Protein AF-G2MDC9-F1 (afdb_monomer)

Organism: NCBI:txid1055530

Secondary structure (DSSP, 8-state):
--HHHHHHHHHHHHHHHHHHH-TT-HHHHHHHHHHHHHHHHS-------HHHHHHHHHHHHHHHHHHHHHHHHHHHHHHHHHHHHHHHHHHHHHHHHHHHHH--

pLDDT: mean 88.3, std 9.66, range [53.5, 96.5]

Sequence (104 aa):
MNAFLKLALASLMGGLWYAFNGEGSEIIAIGIFLLILFVFFIRPVSFQDPEKREEYIERLKKNHERKMILQDKQKEEQMRLYLAKKERESRQKQDLKEQMKKYS

Foldseek 3Di:
DDLVVQLVVLLVQLVVQCVVPDPPCNVVSVVSSVVSSVVVPPDDPPPDPVVVVVVVVVVVVVVVVVVVVVVVVVVVVVVVVVVVVVVVVVVVVVVVVVVVVVVD

Radius of gyration: 37.41 Å; Cα contacts (8 Å, |Δi|>4): 24; chains: 1; bounding box: 69×20×102 Å

Mean predicted aligned error: 13.42 Å

Solvent-accessible surface area (backbone atoms only — not comparable to full-atom values): 5800 Å² total; per-residue (Å²): 130,58,70,66,58,50,51,52,52,21,51,48,54,15,48,50,48,29,72,75,60,42,89,90,29,60,71,58,17,52,49,49,21,52,51,49,40,49,60,72,66,54,71,75,86,68,82,69,58,64,67,63,53,50,55,51,52,50,52,53,50,53,52,50,53,53,51,51,54,53,52,52,53,52,50,52,54,52,48,52,5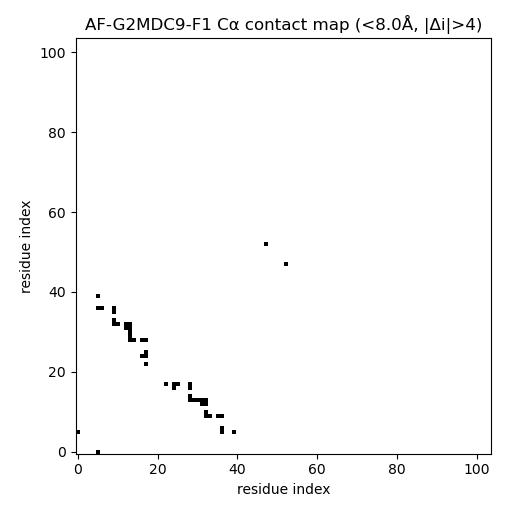2,51,51,56,50,53,52,52,54,51,50,54,55,49,54,52,51,54,51,54,64,73,77,106

Structure (mmCIF, N/CA/C/O backbone):
data_AF-G2MDC9-F1
#
_entry.id   AF-G2MDC9-F1
#
loop_
_atom_site.group_PDB
_atom_site.id
_atom_site.type_symbol
_atom_site.label_atom_id
_atom_site.label_alt_id
_atom_site.label_comp_id
_atom_site.label_asym_id
_atom_site.label_entity_id
_atom_site.label_seq_id
_atom_site.pdbx_PDB_ins_code
_atom_site.Cartn_x
_atom_site.Cartn_y
_atom_site.Cartn_z
_atom_site.occupancy
_atom_site.B_iso_or_equiv
_atom_site.auth_seq_id
_atom_site.auth_comp_id
_atom_site.auth_asym_id
_atom_site.auth_atom_id
_atom_site.pdbx_PDB_model_num
ATOM 1 N N . MET A 1 1 ? 0.723 -6.730 -21.650 1.00 67.31 1 MET A N 1
ATOM 2 C CA . MET A 1 1 ? 1.916 -7.485 -22.091 1.00 67.31 1 MET A CA 1
ATOM 3 C C . MET A 1 1 ? 2.548 -8.179 -20.894 1.00 67.31 1 MET A C 1
ATOM 5 O O . MET A 1 1 ? 2.721 -7.523 -19.869 1.00 67.31 1 MET A O 1
ATOM 9 N N . ASN A 1 2 ? 2.848 -9.477 -21.008 1.00 86.12 2 ASN A N 1
ATOM 10 C CA . ASN A 1 2 ? 3.506 -10.255 -19.950 1.00 86.12 2 ASN A CA 1
ATOM 11 C C . ASN A 1 2 ? 4.863 -9.628 -19.594 1.00 86.12 2 ASN A C 1
ATOM 13 O O . ASN A 1 2 ? 5.534 -9.084 -20.471 1.00 86.12 2 ASN A O 1
ATOM 17 N N . ALA A 1 3 ? 5.269 -9.695 -18.322 1.00 88.00 3 ALA A N 1
ATOM 18 C CA . ALA A 1 3 ? 6.526 -9.094 -17.856 1.00 88.00 3 ALA A CA 1
ATOM 19 C C . ALA A 1 3 ? 7.743 -9.601 -18.649 1.00 88.00 3 ALA A C 1
ATOM 21 O O . ALA A 1 3 ? 8.615 -8.817 -19.007 1.00 88.00 3 ALA A O 1
ATOM 22 N N . PHE A 1 4 ? 7.730 -10.884 -19.019 1.00 91.94 4 PHE A N 1
ATOM 23 C CA . PHE A 1 4 ? 8.732 -11.495 -19.888 1.00 91.94 4 PHE A CA 1
ATOM 24 C C . PHE A 1 4 ? 8.856 -10.794 -21.250 1.00 91.94 4 PHE A C 1
ATOM 26 O O . PHE A 1 4 ? 9.954 -10.454 -21.667 1.00 91.94 4 PHE A O 1
ATOM 33 N N . LEU A 1 5 ? 7.733 -10.508 -21.917 1.00 92.94 5 LEU A N 1
ATOM 34 C CA . LEU A 1 5 ? 7.727 -9.827 -23.218 1.00 92.94 5 LEU A CA 1
ATOM 35 C C . LEU A 1 5 ? 8.248 -8.387 -23.111 1.00 92.94 5 LEU A C 1
ATOM 37 O O . LEU A 1 5 ? 8.955 -7.923 -23.997 1.00 92.94 5 LEU A O 1
ATOM 41 N N . LYS A 1 6 ? 7.929 -7.688 -22.013 1.00 90.50 6 LYS A N 1
ATOM 42 C CA . LYS A 1 6 ? 8.459 -6.342 -21.728 1.00 90.50 6 LYS A CA 1
ATOM 43 C C . LYS A 1 6 ? 9.973 -6.363 -21.571 1.00 90.50 6 LYS A C 1
ATOM 45 O O . LYS A 1 6 ? 10.648 -5.517 -22.147 1.00 90.50 6 LYS A O 1
ATOM 50 N N . LEU A 1 7 ? 10.484 -7.341 -20.828 1.00 93.94 7 LEU A N 1
ATOM 51 C CA . LEU A 1 7 ? 11.915 -7.520 -20.626 1.00 93.94 7 LEU A CA 1
ATOM 52 C C . LEU A 1 7 ? 12.618 -7.875 -21.941 1.00 93.94 7 LEU A C 1
ATOM 54 O O . LEU A 1 7 ? 13.576 -7.207 -22.304 1.00 93.94 7 LEU A O 1
ATOM 58 N N . ALA A 1 8 ? 12.097 -8.854 -22.686 1.00 95.19 8 ALA A N 1
ATOM 59 C CA . ALA A 1 8 ? 12.658 -9.272 -23.968 1.00 95.19 8 ALA A CA 1
ATOM 60 C C . ALA A 1 8 ? 12.716 -8.113 -24.973 1.00 95.19 8 ALA A C 1
ATOM 62 O O . ALA A 1 8 ? 13.741 -7.905 -25.615 1.00 95.19 8 ALA A O 1
ATOM 63 N N . LEU A 1 9 ? 11.647 -7.318 -25.070 1.00 94.25 9 LEU A N 1
ATOM 64 C CA . LEU A 1 9 ? 11.599 -6.173 -25.975 1.00 94.25 9 LEU A CA 1
ATOM 65 C C . LEU A 1 9 ? 12.563 -5.056 -25.547 1.00 94.25 9 LEU A C 1
ATOM 67 O O . LEU A 1 9 ? 13.247 -4.489 -26.394 1.00 94.25 9 LEU A O 1
ATOM 71 N N . ALA A 1 10 ? 12.667 -4.767 -24.246 1.00 94.31 10 ALA A N 1
ATOM 72 C CA . ALA A 1 10 ? 13.647 -3.807 -23.743 1.00 94.31 10 ALA A CA 1
ATOM 73 C C . ALA A 1 10 ? 15.082 -4.275 -24.043 1.00 94.31 10 ALA A C 1
ATOM 75 O O . ALA A 1 10 ? 15.886 -3.497 -24.558 1.00 94.31 10 ALA A O 1
ATOM 76 N N . SER A 1 11 ? 15.396 -5.548 -23.771 1.00 94.81 11 SER A N 1
ATOM 77 C CA . SER A 1 11 ? 16.710 -6.142 -24.045 1.00 94.81 11 SER A CA 1
ATOM 78 C C . SER A 1 11 ? 17.047 -6.128 -25.534 1.00 94.81 11 SER A C 1
ATOM 80 O O . SER A 1 11 ? 18.182 -5.824 -25.886 1.00 94.81 11 SER A O 1
ATOM 82 N N . LEU A 1 12 ? 16.070 -6.388 -26.408 1.00 96.50 12 LEU A N 1
ATOM 83 C CA . LEU A 1 12 ? 16.243 -6.269 -27.855 1.00 96.50 12 LEU A CA 1
ATOM 84 C C . LEU A 1 12 ? 16.600 -4.841 -28.264 1.00 96.50 12 LEU A C 1
ATOM 86 O O . LEU A 1 12 ? 17.532 -4.653 -29.031 1.00 96.50 12 LEU A O 1
ATOM 90 N N . MET A 1 13 ? 15.910 -3.834 -27.735 1.00 94.56 13 MET A N 1
ATOM 91 C CA . MET A 1 13 ? 16.162 -2.434 -28.092 1.00 94.56 13 MET A CA 1
ATOM 92 C C . MET A 1 13 ? 17.545 -1.948 -27.636 1.00 94.56 13 MET A C 1
ATOM 94 O O . MET A 1 13 ? 18.260 -1.321 -28.415 1.00 94.56 13 MET A O 1
ATOM 98 N N . GLY A 1 14 ? 17.952 -2.273 -26.403 1.00 93.75 14 GLY A N 1
ATOM 99 C CA . GLY A 1 14 ? 19.303 -1.964 -25.916 1.00 93.75 14 GLY A CA 1
ATOM 100 C C . GLY A 1 14 ? 20.389 -2.748 -26.662 1.00 93.75 14 GLY A C 1
ATOM 101 O O . GLY A 1 14 ? 21.418 -2.189 -27.033 1.00 93.75 14 GLY A O 1
ATOM 102 N N . GLY A 1 15 ? 20.135 -4.029 -26.949 1.00 94.00 15 GLY A N 1
ATOM 103 C CA . GLY A 1 15 ? 21.047 -4.886 -27.706 1.00 94.00 15 GLY A CA 1
ATOM 104 C C . GLY A 1 15 ? 21.220 -4.443 -29.157 1.00 94.00 15 GLY A C 1
ATOM 105 O O . GLY A 1 15 ? 22.342 -4.418 -29.647 1.00 94.00 15 GLY A O 1
ATOM 106 N N . LEU A 1 16 ? 20.141 -4.027 -29.827 1.00 96.38 16 LEU A N 1
ATOM 107 C CA . LEU A 1 16 ? 20.197 -3.452 -31.174 1.00 96.38 16 LEU A CA 1
ATOM 108 C C . LEU A 1 16 ? 21.007 -2.158 -31.184 1.00 96.38 16 LEU A C 1
ATOM 110 O O . LEU A 1 16 ? 21.815 -1.953 -32.085 1.00 96.38 16 LEU A O 1
ATOM 114 N N . TRP A 1 17 ? 20.838 -1.308 -30.168 1.00 94.75 17 TRP A N 1
ATOM 115 C CA . TRP A 1 17 ? 21.636 -0.092 -30.053 1.00 94.75 17 TRP A CA 1
ATOM 116 C C . TRP A 1 17 ? 23.133 -0.397 -29.962 1.00 94.75 17 TRP A C 1
ATOM 118 O O . TRP A 1 17 ? 23.921 0.184 -30.707 1.00 94.75 17 TRP A O 1
ATOM 128 N N . TYR A 1 18 ? 23.516 -1.338 -29.098 1.00 95.38 18 TYR A N 1
ATOM 129 C CA . TYR A 1 18 ? 24.907 -1.766 -28.971 1.00 95.38 18 TYR A CA 1
ATOM 130 C C . TYR A 1 18 ? 25.430 -2.423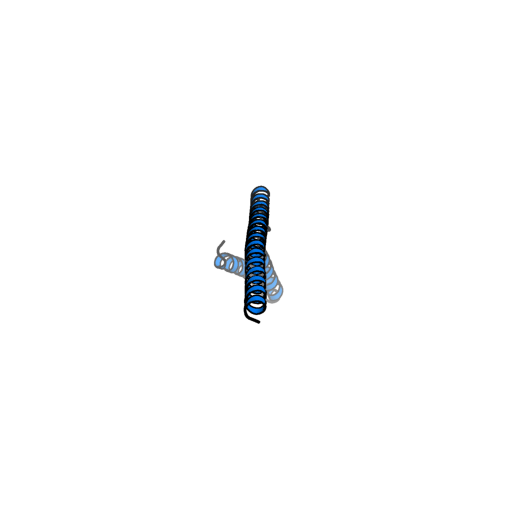 -30.256 1.00 95.38 18 TYR A C 1
ATOM 132 O O . TYR A 1 18 ? 26.521 -2.103 -30.713 1.00 95.38 18 TYR A O 1
ATOM 140 N N . ALA A 1 19 ? 24.629 -3.281 -30.894 1.00 94.94 19 ALA A N 1
ATOM 141 C CA . ALA A 1 19 ? 25.012 -3.973 -32.122 1.00 94.94 19 ALA A CA 1
ATOM 142 C C . ALA A 1 19 ? 25.304 -3.014 -33.290 1.00 94.94 19 ALA A C 1
ATOM 144 O O . ALA A 1 19 ? 26.173 -3.306 -34.107 1.00 94.94 19 ALA A O 1
ATOM 145 N N . PHE A 1 20 ? 24.606 -1.875 -33.373 1.00 94.00 20 PHE A N 1
ATOM 146 C CA . PHE A 1 20 ? 24.839 -0.884 -34.427 1.00 94.00 20 PHE A CA 1
ATOM 147 C C . PHE A 1 20 ? 25.968 0.104 -34.123 1.00 94.00 20 PHE A C 1
ATOM 149 O O . PHE A 1 20 ? 26.593 0.598 -35.058 1.00 94.00 20 PHE A O 1
ATOM 156 N N . ASN A 1 21 ? 26.220 0.415 -32.849 1.00 92.81 21 ASN A N 1
ATOM 157 C CA . ASN A 1 21 ? 27.170 1.463 -32.459 1.00 92.81 21 ASN A CA 1
ATOM 158 C C . ASN A 1 21 ? 28.509 0.919 -31.933 1.00 92.81 21 ASN A C 1
ATOM 160 O O . ASN A 1 21 ? 29.480 1.667 -31.885 1.00 92.81 21 ASN A O 1
ATOM 164 N N . GLY A 1 22 ? 28.583 -0.367 -31.583 1.00 88.88 22 GLY A N 1
ATOM 165 C CA . GLY A 1 22 ? 29.817 -1.039 -31.184 1.00 88.88 22 GLY A CA 1
ATOM 166 C C . GLY A 1 22 ? 30.389 -0.567 -29.843 1.00 88.88 22 GLY A C 1
ATOM 167 O O . GLY A 1 22 ? 29.681 -0.018 -28.991 1.00 88.88 22 GLY A O 1
ATOM 168 N N . GLU A 1 23 ? 31.684 -0.827 -29.655 1.00 87.94 23 GLU A N 1
ATOM 169 C CA . GLU A 1 23 ? 32.431 -0.502 -28.434 1.00 87.94 23 GLU A CA 1
ATOM 170 C C . GLU A 1 23 ? 32.425 1.008 -28.141 1.00 87.94 23 GLU A C 1
ATOM 172 O O . GLU A 1 23 ? 32.616 1.835 -29.033 1.00 87.94 23 GLU A O 1
ATOM 177 N N . GLY A 1 24 ? 32.187 1.375 -26.879 1.00 88.25 24 GLY A N 1
ATOM 178 C CA . GLY A 1 24 ? 32.033 2.764 -26.425 1.00 88.25 24 GLY A CA 1
ATOM 179 C C . GLY A 1 24 ? 30.579 3.240 -26.322 1.00 88.25 24 GLY A C 1
ATOM 180 O O . GLY A 1 24 ? 30.317 4.327 -25.801 1.00 88.25 24 GLY A O 1
ATOM 181 N N . SER A 1 25 ? 29.614 2.435 -26.781 1.00 92.88 25 SER A N 1
ATOM 182 C CA . SER A 1 25 ? 28.178 2.730 -26.682 1.00 92.88 25 SER A CA 1
ATOM 183 C C . SER A 1 25 ? 27.468 2.018 -25.521 1.00 92.88 25 SER A C 1
ATOM 185 O O . SER A 1 25 ? 26.253 2.160 -25.368 1.00 92.88 25 SER A O 1
ATOM 187 N N . GLU A 1 26 ? 28.196 1.287 -24.669 1.00 93.56 26 GLU A N 1
ATOM 188 C CA . GLU A 1 26 ? 27.650 0.413 -23.620 1.00 93.56 26 GLU A CA 1
ATOM 189 C C . GLU A 1 26 ? 26.751 1.184 -22.651 1.00 93.56 26 GLU A C 1
ATOM 191 O O . GLU A 1 26 ? 25.634 0.765 -22.351 1.00 93.56 26 GLU A O 1
ATOM 196 N N . ILE A 1 27 ? 27.216 2.351 -22.195 1.00 95.06 27 ILE A N 1
ATOM 197 C CA . ILE A 1 27 ? 26.478 3.204 -21.254 1.00 95.06 27 ILE A CA 1
ATOM 198 C C . ILE A 1 27 ? 25.157 3.668 -21.877 1.00 95.06 27 ILE A C 1
ATOM 200 O O . ILE A 1 27 ? 24.120 3.678 -21.212 1.00 95.06 27 ILE A O 1
ATOM 204 N N . ILE A 1 28 ? 25.178 4.013 -23.165 1.00 94.31 28 ILE A N 1
ATOM 205 C CA . ILE A 1 28 ? 23.998 4.488 -23.890 1.00 94.31 28 ILE A CA 1
ATOM 206 C C . ILE A 1 28 ? 23.022 3.328 -24.119 1.00 94.31 28 ILE A C 1
ATOM 208 O O . ILE A 1 28 ? 21.827 3.480 -23.873 1.00 94.31 28 ILE A O 1
ATOM 212 N N . ALA A 1 29 ? 23.522 2.154 -24.509 1.00 95.31 29 ALA A N 1
ATOM 213 C CA . ALA A 1 29 ? 22.722 0.944 -24.685 1.00 95.31 29 ALA A CA 1
ATOM 214 C C . ALA A 1 29 ? 22.010 0.532 -23.383 1.00 95.31 29 ALA A C 1
ATOM 216 O O . ALA A 1 29 ? 20.808 0.250 -23.389 1.00 95.31 29 ALA A O 1
ATOM 217 N N . ILE A 1 30 ? 22.729 0.560 -22.254 1.00 95.50 30 ILE A N 1
ATOM 218 C CA . ILE A 1 30 ? 22.169 0.300 -20.921 1.00 95.50 30 ILE A CA 1
ATOM 219 C C . ILE A 1 30 ? 21.142 1.376 -20.551 1.00 95.50 30 ILE A C 1
ATOM 221 O O . ILE A 1 30 ? 20.064 1.049 -20.053 1.00 95.50 30 ILE A O 1
ATOM 225 N N . GLY A 1 31 ? 21.433 2.649 -20.828 1.00 96.06 31 GLY A N 1
ATOM 226 C CA . GLY A 1 31 ? 20.501 3.754 -20.595 1.00 96.06 31 GLY A CA 1
ATOM 227 C C . GLY A 1 31 ? 19.183 3.580 -21.354 1.00 96.06 31 GLY A C 1
ATOM 228 O O . GLY A 1 31 ? 18.110 3.704 -20.764 1.00 96.06 31 GLY A O 1
ATOM 229 N N . ILE A 1 32 ? 19.253 3.216 -22.637 1.00 94.75 32 ILE A N 1
ATOM 230 C CA . ILE A 1 32 ? 18.084 2.934 -23.482 1.00 94.75 32 ILE A CA 1
ATOM 231 C C . ILE A 1 32 ? 17.290 1.747 -22.934 1.00 94.75 32 ILE A C 1
ATOM 233 O O . ILE A 1 32 ? 16.068 1.837 -22.800 1.00 94.75 32 ILE A O 1
ATOM 237 N N . PHE A 1 33 ? 17.971 0.657 -22.572 1.00 95.56 33 PHE A N 1
ATOM 238 C CA . PHE A 1 33 ? 17.337 -0.511 -21.964 1.00 95.56 33 PHE A CA 1
ATOM 239 C C . PHE A 1 33 ? 16.541 -0.130 -20.708 1.00 95.56 33 PHE A C 1
ATOM 241 O O . PHE A 1 33 ? 15.352 -0.443 -20.608 1.00 95.56 33 PHE A O 1
ATOM 248 N N . LEU A 1 34 ? 17.175 0.580 -19.771 1.00 95.44 34 LEU A N 1
ATOM 249 C CA . LEU A 1 34 ? 16.553 0.976 -18.508 1.00 95.44 34 LEU A CA 1
ATOM 250 C C . LEU A 1 34 ? 15.394 1.954 -18.713 1.00 95.44 34 LEU A C 1
ATOM 252 O O . LEU A 1 34 ? 14.371 1.817 -18.046 1.00 95.44 34 LEU A O 1
ATOM 256 N N . LEU A 1 35 ? 15.514 2.900 -19.647 1.00 94.50 35 LEU A N 1
ATOM 257 C CA . LEU A 1 35 ? 14.453 3.858 -19.962 1.00 94.50 35 LEU A CA 1
ATOM 258 C C . LEU A 1 35 ? 13.213 3.153 -20.519 1.00 94.50 35 LEU A C 1
ATOM 260 O O . LEU A 1 35 ? 12.097 3.397 -20.058 1.00 94.50 35 LEU A O 1
ATOM 264 N N . ILE A 1 36 ? 13.396 2.248 -21.480 1.00 93.06 36 ILE A N 1
ATOM 265 C CA . ILE A 1 36 ? 12.289 1.488 -22.073 1.00 93.06 36 ILE A CA 1
ATOM 266 C C . ILE A 1 36 ? 11.639 0.593 -21.018 1.00 93.06 36 ILE A C 1
ATOM 268 O O . ILE A 1 36 ? 10.410 0.534 -20.917 1.00 93.06 36 ILE A O 1
ATOM 272 N N . LEU A 1 37 ? 12.454 -0.066 -20.192 1.00 93.25 37 LEU A N 1
ATOM 273 C CA . LEU A 1 37 ? 11.964 -0.884 -19.093 1.00 93.25 37 LEU A CA 1
ATOM 274 C C . LEU A 1 37 ? 11.153 -0.032 -18.108 1.00 93.25 37 LEU A C 1
ATOM 276 O O . LEU A 1 37 ? 10.031 -0.392 -17.764 1.00 93.25 37 LEU A O 1
ATOM 280 N N . PHE A 1 38 ? 11.647 1.144 -17.731 1.00 92.31 38 PHE A N 1
ATOM 281 C CA . PHE A 1 38 ? 10.926 2.070 -16.865 1.00 92.31 38 PHE A CA 1
ATOM 282 C C . PHE A 1 38 ? 9.549 2.436 -17.437 1.00 92.31 38 PHE A C 1
ATOM 284 O O . PHE A 1 38 ? 8.539 2.244 -16.760 1.00 92.31 38 PHE A O 1
ATOM 291 N N . VAL A 1 39 ? 9.471 2.842 -18.706 1.00 90.31 39 VAL A N 1
ATOM 292 C CA . VAL A 1 39 ? 8.196 3.172 -19.372 1.00 90.31 39 VAL A CA 1
ATOM 293 C C . VAL A 1 39 ? 7.241 1.974 -19.410 1.00 90.31 39 VAL A C 1
ATOM 295 O O . VAL A 1 39 ? 6.044 2.128 -19.178 1.00 90.31 39 VAL A O 1
ATOM 298 N N . PHE A 1 40 ? 7.743 0.761 -19.651 1.00 88.62 40 PHE A N 1
ATOM 299 C CA . PHE A 1 40 ? 6.907 -0.442 -19.678 1.00 88.62 40 PHE A CA 1
ATOM 300 C C . PHE A 1 40 ? 6.345 -0.843 -18.314 1.00 88.62 40 PHE A C 1
ATOM 302 O O . PHE A 1 40 ? 5.305 -1.516 -18.264 1.00 88.62 40 PHE A O 1
ATOM 309 N N . PHE A 1 41 ? 7.022 -0.497 -17.220 1.00 87.38 41 PHE A N 1
ATOM 310 C CA . PHE A 1 41 ? 6.605 -0.849 -15.862 1.00 87.38 41 PHE A CA 1
ATOM 311 C C . PHE A 1 41 ? 5.911 0.289 -15.115 1.00 87.38 41 PHE A C 1
ATOM 313 O O . PHE A 1 41 ? 5.169 0.004 -14.170 1.00 87.38 41 PHE A O 1
ATOM 320 N N . ILE A 1 42 ? 6.037 1.537 -15.572 1.00 87.00 42 ILE A N 1
ATOM 321 C CA . ILE A 1 42 ? 5.127 2.602 -15.161 1.00 87.00 42 ILE A CA 1
ATOM 322 C C . ILE A 1 42 ? 3.717 2.181 -15.565 1.00 87.00 42 ILE A C 1
ATOM 324 O O . ILE A 1 42 ? 3.377 2.064 -16.744 1.00 87.00 42 ILE A O 1
ATOM 328 N N . ARG A 1 43 ? 2.869 1.927 -14.566 1.00 68.19 43 ARG A N 1
ATOM 329 C CA . ARG A 1 43 ? 1.439 1.807 -14.823 1.00 68.19 43 ARG A CA 1
ATOM 330 C C . ARG A 1 43 ? 0.952 3.190 -15.248 1.00 68.19 43 ARG A C 1
ATOM 332 O O . ARG A 1 43 ? 1.123 4.120 -14.457 1.00 68.19 43 ARG A O 1
ATOM 339 N N . PRO A 1 44 ? 0.344 3.347 -16.439 1.00 68.06 44 PRO A N 1
ATOM 340 C CA . PRO A 1 44 ? -0.368 4.579 -16.719 1.00 68.06 44 PRO A CA 1
ATOM 341 C C . PRO A 1 44 ? -1.400 4.750 -15.607 1.00 68.06 44 PRO A C 1
ATOM 343 O O . PRO A 1 44 ? -2.055 3.776 -15.217 1.00 68.06 44 PRO A O 1
ATOM 346 N N . VAL A 1 45 ? -1.499 5.959 -15.059 1.00 61.22 45 VAL A N 1
ATOM 347 C CA . VAL A 1 45 ? -2.568 6.300 -14.121 1.00 61.22 45 VAL A CA 1
ATOM 348 C C . VAL A 1 45 ? -3.862 6.157 -14.909 1.00 61.22 45 VAL A C 1
ATOM 350 O O . VAL A 1 45 ? -4.245 7.039 -15.672 1.00 61.22 45 VAL A O 1
ATOM 353 N N . SER A 1 46 ? -4.485 4.983 -14.815 1.00 63.31 46 SER A N 1
ATOM 354 C CA . SER A 1 46 ? -5.772 4.735 -15.437 1.00 63.31 46 SER A CA 1
ATOM 355 C C . SER A 1 46 ? -6.753 5.686 -14.783 1.00 63.31 46 SER A C 1
ATOM 357 O O . SER A 1 46 ? -6.848 5.701 -13.551 1.00 63.31 46 SER A O 1
ATOM 359 N N . PHE A 1 47 ? -7.461 6.464 -15.595 1.00 60.19 47 PHE A N 1
ATOM 360 C CA . PHE A 1 47 ? -8.581 7.255 -15.122 1.00 60.19 47 PHE A CA 1
ATOM 361 C C . PHE A 1 47 ? -9.536 6.301 -14.400 1.00 60.19 47 PHE A C 1
ATOM 363 O O . PHE A 1 47 ? -10.100 5.389 -15.007 1.00 60.19 47 PHE A O 1
ATOM 370 N N . GLN A 1 48 ? -9.603 6.418 -13.074 1.00 60.78 48 GLN A N 1
ATOM 371 C CA . GLN A 1 48 ? -10.595 5.690 -12.305 1.00 60.78 48 GLN A CA 1
ATOM 372 C C . GLN A 1 48 ? -11.931 6.314 -12.667 1.00 60.78 48 GLN A C 1
ATOM 374 O O . GLN A 1 48 ? -12.089 7.524 -12.529 1.00 60.78 48 GLN A O 1
ATOM 379 N N . ASP A 1 49 ? -12.850 5.492 -13.159 1.00 71.19 49 ASP A N 1
ATOM 380 C CA . ASP A 1 49 ? -14.211 5.908 -13.467 1.00 71.19 49 ASP A CA 1
ATOM 381 C C . ASP A 1 49 ? -14.796 6.657 -12.248 1.00 71.19 49 ASP A C 1
ATOM 383 O O . ASP A 1 49 ? -14.875 6.058 -11.162 1.00 71.19 49 ASP A O 1
ATOM 387 N N . PRO A 1 50 ? -15.092 7.967 -12.363 1.00 70.44 50 PRO A N 1
ATOM 388 C CA . PRO A 1 50 ? -15.462 8.807 -11.226 1.00 70.44 50 PRO A CA 1
ATOM 389 C C . PRO A 1 50 ? -16.692 8.255 -10.506 1.00 70.44 50 PRO A C 1
ATOM 391 O O . PRO A 1 50 ? -16.738 8.281 -9.278 1.00 70.44 50 PRO A O 1
ATOM 394 N N . GLU A 1 51 ? -17.608 7.640 -11.252 1.00 72.38 51 GLU A N 1
ATOM 395 C CA . GLU A 1 51 ? -18.824 7.022 -10.731 1.00 72.38 51 GLU A CA 1
ATOM 396 C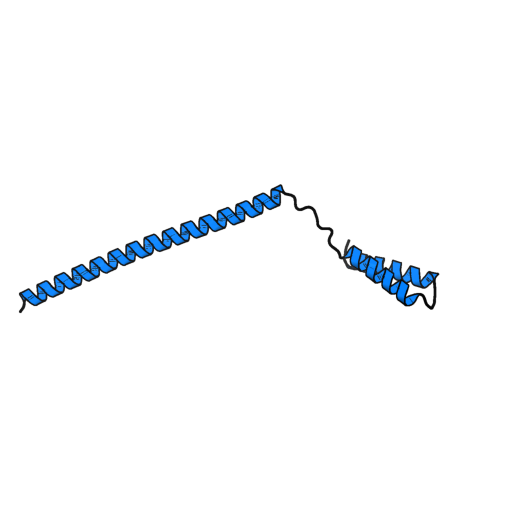 C . GLU A 1 51 ? -18.498 5.854 -9.782 1.00 72.38 51 GLU A C 1
ATOM 398 O O . GLU A 1 51 ? -18.958 5.803 -8.641 1.00 72.38 51 GLU A O 1
ATOM 403 N N . LYS A 1 52 ? -17.567 4.973 -10.171 1.00 75.12 52 LYS A N 1
ATOM 404 C CA . LYS A 1 52 ? -17.130 3.848 -9.321 1.00 75.12 52 LYS A CA 1
ATOM 405 C C . LYS A 1 52 ? -16.378 4.310 -8.077 1.00 75.12 52 LYS A C 1
ATOM 407 O O . LYS A 1 52 ? -16.448 3.660 -7.029 1.00 75.12 52 LYS A O 1
ATOM 412 N N . ARG A 1 53 ? -15.636 5.416 -8.182 1.00 78.38 53 ARG A N 1
ATOM 413 C CA . ARG A 1 53 ? -14.942 6.024 -7.041 1.00 78.38 53 ARG A CA 1
ATOM 414 C C . ARG A 1 53 ? -15.946 6.594 -6.042 1.00 78.38 53 ARG A C 1
ATOM 416 O O . ARG A 1 53 ? -15.788 6.376 -4.841 1.00 78.38 53 ARG A O 1
ATOM 423 N N . GLU A 1 54 ? -16.961 7.301 -6.520 1.00 83.00 54 GLU A N 1
ATOM 424 C CA . GLU A 1 54 ? -18.007 7.880 -5.677 1.00 83.00 54 GLU A CA 1
ATOM 425 C C . GLU A 1 54 ? -18.834 6.798 -4.980 1.00 83.00 54 GLU A C 1
ATOM 427 O O . GLU A 1 54 ? -18.968 6.842 -3.757 1.00 83.00 54 GLU A O 1
ATOM 432 N N . GLU A 1 55 ? -19.250 5.748 -5.695 1.00 85.75 55 GLU A N 1
ATOM 433 C CA . GLU A 1 55 ? -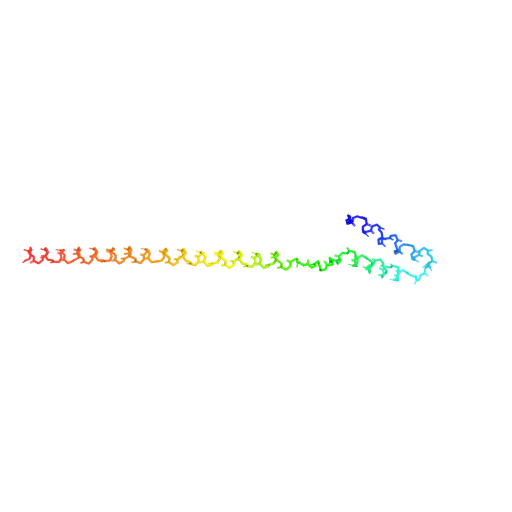19.934 4.594 -5.095 1.00 85.75 55 GLU A CA 1
ATOM 434 C C . GLU A 1 55 ? -19.097 3.901 -4.010 1.00 85.75 55 GLU A C 1
ATOM 436 O O . GLU A 1 55 ? -19.616 3.392 -3.010 1.00 85.75 55 GLU A O 1
ATOM 441 N N . TYR A 1 56 ? -17.780 3.802 -4.210 1.00 84.00 56 TYR A N 1
ATOM 442 C CA . TYR A 1 56 ? -16.886 3.216 -3.215 1.00 84.00 56 TYR A CA 1
ATOM 443 C C . TYR A 1 56 ? -16.811 4.082 -1.950 1.00 84.00 56 TYR A C 1
ATOM 445 O O . TYR A 1 56 ? -16.929 3.565 -0.835 1.00 84.00 56 TYR A O 1
ATOM 453 N N . ILE A 1 57 ? -16.681 5.400 -2.116 1.00 86.44 57 ILE A N 1
ATOM 454 C CA . ILE A 1 57 ? -16.662 6.362 -1.007 1.00 86.44 57 ILE A CA 1
ATOM 455 C C . ILE A 1 57 ? -17.999 6.353 -0.258 1.00 86.44 57 ILE A C 1
ATOM 457 O O . ILE A 1 57 ? -18.016 6.327 0.975 1.00 86.44 57 ILE A O 1
ATOM 461 N N . GLU A 1 58 ? -19.120 6.309 -0.975 1.00 90.81 58 GLU A N 1
ATOM 462 C CA . GLU A 1 58 ? -20.448 6.279 -0.370 1.00 90.81 58 GLU A CA 1
ATOM 463 C C . GLU A 1 58 ? -20.671 4.992 0.438 1.00 90.81 58 GLU A C 1
ATOM 465 O O . GLU A 1 58 ? -21.169 5.040 1.567 1.0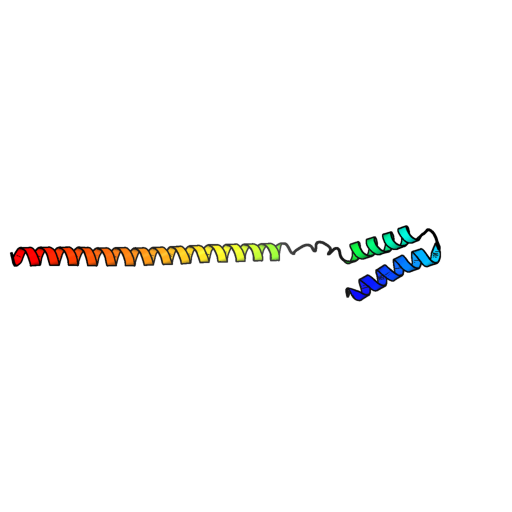0 90.81 58 GLU A O 1
ATOM 470 N N . ARG A 1 59 ? -20.231 3.835 -0.079 1.00 90.69 59 ARG A N 1
ATOM 471 C CA . ARG A 1 59 ? -20.266 2.562 0.662 1.00 90.69 59 ARG A CA 1
ATOM 472 C C . ARG A 1 59 ? -19.433 2.614 1.937 1.00 90.69 59 ARG A C 1
ATOM 474 O O . ARG A 1 59 ? -19.895 2.150 2.981 1.00 90.69 59 ARG A O 1
ATOM 481 N N . LEU A 1 60 ? -18.232 3.190 1.880 1.00 91.44 60 LEU A N 1
ATOM 482 C CA . LEU A 1 60 ? -17.389 3.360 3.065 1.00 91.44 60 LEU A CA 1
ATOM 483 C C . LEU A 1 60 ? -18.070 4.236 4.118 1.00 91.44 60 LEU A C 1
ATOM 485 O O . LEU A 1 60 ? -18.114 3.858 5.291 1.00 91.44 60 LEU A O 1
ATOM 489 N N . LYS A 1 61 ? -18.654 5.362 3.698 1.00 93.19 61 LYS A N 1
ATOM 490 C CA . LYS A 1 61 ? -19.354 6.284 4.595 1.00 93.19 61 LYS A CA 1
ATOM 491 C C . LYS A 1 61 ? -20.564 5.617 5.257 1.00 93.19 61 LYS A C 1
ATOM 493 O O . LYS A 1 61 ? -20.654 5.6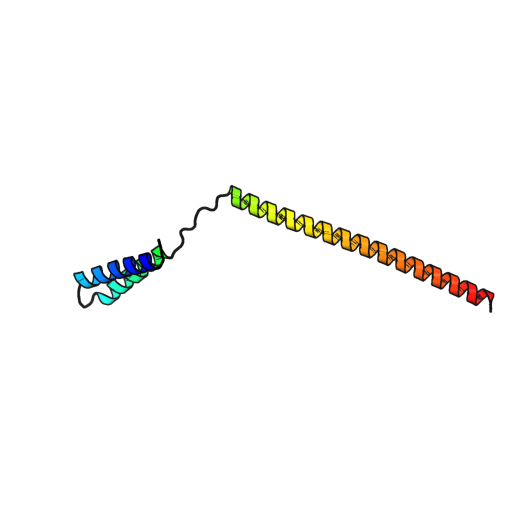12 6.483 1.00 93.19 61 LYS A O 1
ATOM 498 N N . LYS A 1 62 ? -21.420 4.946 4.475 1.00 94.19 62 LYS A N 1
ATOM 499 C CA . LYS A 1 62 ? -22.590 4.206 4.989 1.00 94.19 62 LYS A CA 1
ATOM 500 C C . LYS A 1 62 ? -22.199 3.113 5.983 1.00 94.19 62 LYS A C 1
ATOM 502 O O . LYS A 1 62 ? -22.865 2.932 7.002 1.00 94.19 62 LYS A O 1
ATOM 507 N N . ASN A 1 63 ? -21.119 2.380 5.715 1.00 92.94 63 ASN A N 1
ATOM 508 C CA . ASN A 1 63 ? -20.642 1.338 6.625 1.00 92.94 63 ASN A CA 1
ATOM 509 C C . ASN A 1 63 ? -20.122 1.921 7.943 1.00 92.94 63 ASN A C 1
ATOM 511 O O . ASN A 1 63 ? -20.383 1.358 9.008 1.00 92.94 63 ASN A O 1
ATOM 515 N N . HIS A 1 64 ? -19.417 3.051 7.882 1.00 93.44 64 HIS A N 1
ATOM 516 C CA . HIS A 1 64 ? -18.931 3.740 9.071 1.00 93.44 64 HIS A CA 1
ATOM 517 C C . HIS A 1 64 ? -20.086 4.263 9.937 1.00 93.44 64 HIS A C 1
ATOM 519 O O . HIS A 1 64 ? -20.126 3.986 11.136 1.00 93.44 64 HIS A O 1
ATOM 525 N N . GLU A 1 65 ? -21.068 4.927 9.322 1.00 93.81 65 GLU A N 1
ATOM 526 C CA . GLU A 1 65 ? -22.265 5.429 10.008 1.00 93.81 65 GLU A CA 1
ATOM 527 C C . GLU A 1 65 ? -23.050 4.295 10.682 1.00 93.81 65 GLU A C 1
ATOM 529 O O . GLU A 1 65 ? -23.376 4.380 11.866 1.00 93.81 65 GLU A O 1
ATOM 534 N N . ARG A 1 66 ? -23.277 3.176 9.980 1.00 93.62 66 ARG A N 1
ATOM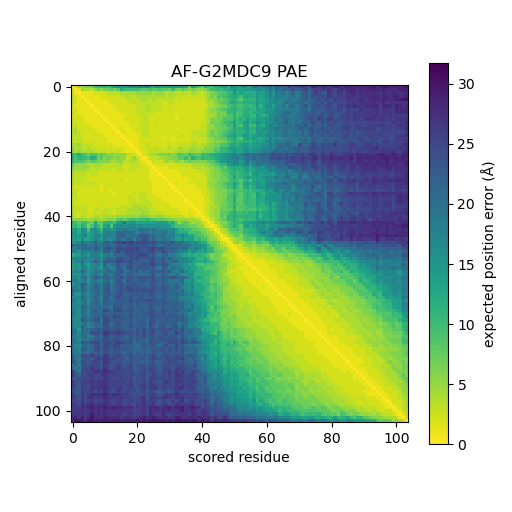 535 C CA . ARG A 1 66 ? -23.937 1.993 10.563 1.00 93.62 66 ARG A CA 1
ATOM 536 C C . ARG A 1 66 ? -23.186 1.448 11.772 1.00 93.62 66 ARG A C 1
ATOM 538 O O . ARG A 1 66 ? -23.814 1.086 12.765 1.00 93.62 66 ARG A O 1
ATOM 545 N N . LYS A 1 67 ? -21.854 1.383 11.700 1.00 93.94 67 LYS A N 1
ATOM 546 C CA . LYS A 1 67 ? -21.029 0.888 12.805 1.00 93.94 67 LYS A CA 1
ATOM 547 C C . LYS A 1 67 ? -21.140 1.792 14.032 1.00 93.94 67 LYS A C 1
ATOM 549 O O . LYS A 1 67 ? -21.285 1.267 15.133 1.00 93.94 67 LYS A O 1
ATOM 554 N N . MET A 1 68 ? -21.119 3.112 13.845 1.00 93.56 68 MET A N 1
ATOM 555 C CA . MET A 1 68 ? -21.297 4.067 14.944 1.00 93.56 68 MET A CA 1
ATOM 556 C C . MET A 1 68 ? -22.672 3.916 15.599 1.00 93.56 68 MET A C 1
ATOM 558 O O . MET A 1 68 ? -22.748 3.717 16.807 1.00 93.56 68 MET A O 1
ATOM 562 N N . ILE A 1 69 ? -23.746 3.862 14.802 1.00 94.50 69 ILE A N 1
ATOM 563 C CA . ILE A 1 69 ? -25.116 3.690 15.315 1.00 94.50 69 ILE A CA 1
ATOM 564 C C . ILE A 1 69 ? -25.252 2.401 16.138 1.00 94.50 69 ILE A C 1
ATOM 566 O O . ILE A 1 69 ? -25.900 2.389 17.183 1.00 94.50 69 ILE A O 1
ATOM 570 N N . LEU A 1 70 ? -24.659 1.297 15.678 1.00 93.94 70 LEU A N 1
ATOM 571 C CA . LEU A 1 70 ? -24.701 0.031 16.411 1.00 93.94 70 LEU A CA 1
ATOM 572 C C . LEU A 1 70 ? -23.933 0.105 17.734 1.00 93.94 70 LEU A C 1
ATOM 574 O O . LEU A 1 70 ? -24.415 -0.412 18.740 1.00 93.94 70 LEU A O 1
ATOM 578 N N . GLN A 1 71 ? -22.768 0.754 17.746 1.00 94.00 71 GLN A N 1
ATOM 579 C CA . GLN A 1 71 ? -21.987 0.938 18.969 1.00 94.00 71 GLN A CA 1
ATOM 580 C C . GLN A 1 71 ? -22.717 1.816 19.986 1.00 94.00 71 GLN A C 1
ATOM 582 O O . GLN A 1 71 ? -22.722 1.489 21.172 1.00 94.00 71 GLN A O 1
ATOM 587 N N . ASP A 1 72 ? -23.369 2.884 19.534 1.00 95.06 72 ASP A N 1
ATOM 588 C CA . ASP A 1 72 ? -24.132 3.766 20.415 1.00 95.06 72 ASP A CA 1
ATOM 589 C C . ASP A 1 72 ? -25.331 3.039 21.029 1.00 95.06 72 ASP A C 1
ATOM 591 O O . ASP A 1 72 ? -25.516 3.085 22.245 1.00 95.06 72 ASP A O 1
ATOM 595 N N . LYS A 1 73 ? -26.069 2.251 20.234 1.00 94.00 73 LYS A N 1
ATOM 596 C CA . LYS A 1 73 ? -27.156 1.400 20.749 1.00 94.00 73 LYS A CA 1
ATOM 597 C C . LYS A 1 73 ? -26.666 0.383 21.779 1.00 94.00 73 LYS A C 1
ATOM 599 O O . LYS A 1 73 ? -27.313 0.182 22.802 1.00 94.00 73 LYS A O 1
ATOM 604 N N . GLN A 1 74 ? -25.519 -0.252 21.535 1.00 94.19 74 GLN A N 1
ATOM 605 C CA . GLN A 1 74 ? -24.936 -1.197 22.493 1.00 94.19 74 GLN A CA 1
ATOM 606 C C . GLN A 1 74 ? -24.558 -0.516 23.812 1.00 94.19 74 GLN A C 1
ATOM 608 O O . GLN A 1 74 ? -24.828 -1.067 24.878 1.00 94.19 74 GLN A O 1
ATOM 613 N N . LYS A 1 75 ? -23.966 0.682 23.755 1.00 93.88 75 LYS A N 1
ATOM 614 C CA . LYS A 1 75 ? -23.641 1.465 24.954 1.00 93.88 75 LYS A CA 1
ATOM 615 C C . LYS A 1 75 ? -24.894 1.881 25.716 1.00 93.88 75 LYS A C 1
ATOM 617 O O . LYS A 1 75 ? -24.905 1.795 26.941 1.00 93.88 75 LYS A O 1
ATOM 622 N N . GLU A 1 76 ? -25.941 2.306 25.014 1.00 94.19 76 GLU A N 1
ATOM 623 C CA . GLU A 1 76 ? -27.203 2.707 25.636 1.00 94.19 76 GLU A CA 1
ATOM 624 C C . GLU A 1 76 ? -27.855 1.536 26.386 1.00 94.19 76 GLU A C 1
ATOM 626 O O . GLU A 1 76 ? -28.208 1.669 27.558 1.00 94.19 76 GLU A O 1
ATOM 631 N N . GLU A 1 77 ? -27.934 0.360 25.759 1.00 92.50 77 GLU A N 1
ATOM 632 C CA . GLU A 1 77 ? -28.468 -0.848 26.396 1.00 92.50 77 GLU A CA 1
ATOM 633 C C . GLU A 1 77 ? -27.612 -1.300 27.592 1.00 92.50 77 GLU A C 1
ATOM 635 O O . GLU A 1 77 ? -28.145 -1.622 28.656 1.00 92.50 77 GLU A O 1
ATOM 640 N N . GLN A 1 78 ? -26.280 -1.245 27.485 1.00 93.69 78 GLN A N 1
ATOM 641 C CA . GLN A 1 78 ? -25.392 -1.530 28.620 1.00 93.69 78 GLN A CA 1
ATOM 642 C C . GLN A 1 78 ? -25.610 -0.559 29.786 1.00 93.69 78 GLN A C 1
ATOM 644 O O . GLN A 1 78 ? -25.658 -0.986 30.942 1.00 93.69 78 GLN A O 1
ATOM 649 N N . MET A 1 79 ? -25.783 0.733 29.500 1.00 94.19 79 MET A N 1
ATOM 650 C CA . MET A 1 79 ? -26.071 1.743 30.519 1.00 94.19 79 MET A CA 1
ATOM 651 C C . MET A 1 79 ? -27.421 1.498 31.195 1.00 94.19 79 MET A C 1
ATOM 653 O O . MET A 1 79 ? -27.507 1.574 32.422 1.00 94.19 79 MET A O 1
ATOM 657 N N . ARG A 1 80 ? -28.460 1.136 30.433 1.00 93.31 80 ARG A N 1
ATOM 658 C CA . ARG A 1 80 ? -29.775 0.765 30.986 1.00 93.31 80 ARG A CA 1
ATOM 659 C C . ARG A 1 80 ? -29.669 -0.428 31.934 1.00 93.31 80 ARG A C 1
ATOM 661 O O . ARG A 1 80 ? -30.177 -0.367 33.054 1.00 93.31 80 ARG A O 1
ATOM 668 N N . LEU A 1 81 ? -28.959 -1.481 31.528 1.00 93.75 81 LEU A N 1
ATOM 669 C CA . LEU A 1 81 ? -28.733 -2.664 32.365 1.00 93.75 81 LEU A CA 1
ATOM 670 C C . LEU A 1 81 ? -27.937 -2.334 33.633 1.00 93.75 81 LEU A C 1
ATOM 672 O O . LEU A 1 81 ? -28.274 -2.813 34.718 1.00 93.75 81 LEU A O 1
ATOM 676 N N . TYR A 1 82 ? -26.908 -1.494 33.517 1.00 94.06 82 TYR A N 1
ATOM 677 C CA . TYR A 1 82 ? -26.110 -1.047 34.657 1.00 94.06 82 TYR A CA 1
ATOM 678 C C . TYR A 1 82 ? -26.955 -0.275 35.679 1.00 94.06 82 TYR A C 1
ATOM 680 O O . TYR A 1 82 ? -26.905 -0.579 36.874 1.00 94.06 82 TYR A O 1
ATOM 688 N N . LEU A 1 83 ? -27.769 0.682 35.221 1.00 94.44 83 LEU A N 1
ATOM 689 C CA . LEU A 1 83 ? -28.657 1.461 36.087 1.00 94.44 83 LEU A CA 1
ATOM 690 C C . LEU A 1 83 ? -29.697 0.569 36.777 1.00 94.44 83 LEU A C 1
ATOM 692 O O . LEU A 1 83 ? -29.854 0.654 37.995 1.00 94.44 83 LEU A O 1
ATOM 696 N N . ALA A 1 84 ? -30.325 -0.349 36.036 1.00 93.56 84 ALA A N 1
ATOM 697 C CA . ALA A 1 84 ? -31.289 -1.295 36.595 1.00 93.56 84 ALA A CA 1
ATOM 698 C C . ALA A 1 84 ? -30.661 -2.212 37.661 1.00 93.56 84 ALA A C 1
ATOM 700 O O . ALA A 1 84 ? -31.275 -2.489 38.693 1.00 93.56 84 ALA A O 1
ATOM 701 N N . LYS A 1 85 ? -29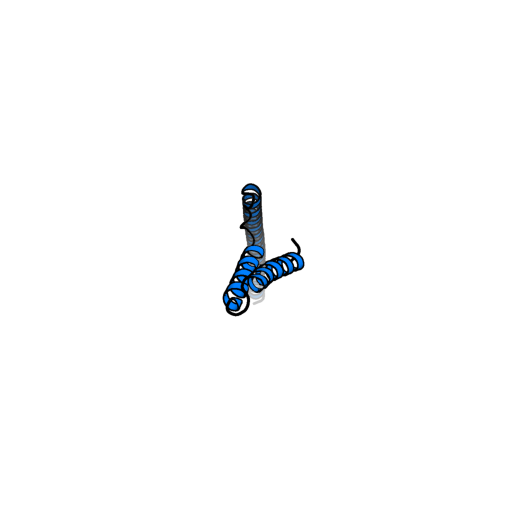.419 -2.671 37.449 1.00 94.06 85 LYS A N 1
ATOM 702 C CA . LYS A 1 85 ? -28.686 -3.467 38.444 1.00 94.06 85 LYS A CA 1
ATOM 703 C C . LYS A 1 85 ? -28.386 -2.647 39.701 1.00 94.06 85 LYS A C 1
ATOM 705 O O . LYS A 1 85 ? -28.640 -3.119 40.807 1.00 94.06 85 LYS A O 1
ATOM 710 N N . LYS A 1 86 ? -27.900 -1.414 39.532 1.00 94.12 86 LYS A N 1
ATOM 711 C CA . LYS A 1 86 ? -27.587 -0.505 40.642 1.00 94.12 86 LYS A CA 1
ATOM 712 C C . LYS A 1 86 ? -28.818 -0.206 41.504 1.00 94.12 86 LYS A C 1
ATOM 714 O O . LYS A 1 86 ? -28.707 -0.189 42.726 1.00 94.12 86 LYS A O 1
ATOM 719 N N . GLU A 1 87 ? -29.981 -0.021 40.884 1.00 93.00 87 GLU A N 1
ATOM 720 C CA . GLU A 1 87 ? -31.245 0.212 41.592 1.00 93.00 87 GLU A CA 1
ATOM 721 C C . GLU A 1 87 ? -31.706 -1.019 42.392 1.00 93.00 87 GLU A C 1
ATOM 723 O O . GLU A 1 87 ? -32.154 -0.900 43.533 1.00 93.00 87 GLU A O 1
ATOM 728 N N . ARG A 1 88 ? -31.550 -2.229 41.836 1.00 91.88 88 ARG A N 1
ATOM 729 C CA . ARG A 1 88 ? -31.854 -3.475 42.562 1.00 91.88 88 ARG A CA 1
ATOM 730 C C . ARG A 1 88 ? -30.945 -3.657 43.773 1.00 91.88 88 ARG A C 1
ATOM 732 O O . ARG A 1 88 ? -31.428 -3.998 44.849 1.00 91.88 88 ARG A O 1
ATOM 739 N N . GLU A 1 89 ? -29.649 -3.393 43.620 1.00 91.81 89 GLU A N 1
ATOM 740 C CA . GLU A 1 89 ? -28.692 -3.458 44.728 1.00 91.81 89 GLU A CA 1
ATOM 741 C C . GLU A 1 89 ? -28.981 -2.409 45.808 1.00 91.81 89 GLU A C 1
ATOM 743 O O . GLU A 1 89 ? -28.833 -2.699 46.997 1.00 91.81 89 GLU A O 1
ATOM 748 N N . SER A 1 90 ? -29.405 -1.194 45.436 1.00 90.75 90 SER A N 1
ATOM 749 C CA . SER A 1 90 ? -29.753 -0.168 46.425 1.00 90.75 90 SER A CA 1
ATOM 750 C C . SER A 1 90 ? -31.008 -0.536 47.210 1.00 90.75 90 SER A C 1
ATOM 752 O O . SER A 1 90 ? -31.001 -0.379 48.429 1.00 90.75 90 SER A O 1
ATOM 754 N N . ARG A 1 91 ? -32.037 -1.083 46.546 1.00 90.19 91 ARG A N 1
ATOM 755 C CA . ARG A 1 91 ? -33.248 -1.593 47.211 1.00 90.19 91 ARG A CA 1
ATOM 756 C C . ARG A 1 91 ? -32.924 -2.738 48.171 1.00 90.19 91 ARG A C 1
ATOM 758 O O . ARG A 1 91 ? -33.242 -2.637 49.346 1.00 90.19 91 ARG A O 1
ATOM 765 N N . GLN A 1 92 ? -32.156 -3.742 47.735 1.00 89.50 92 GLN A N 1
ATOM 766 C CA . GLN A 1 92 ? -31.739 -4.846 48.614 1.00 89.50 92 GLN A CA 1
ATOM 767 C C . GLN A 1 92 ? -30.961 -4.367 49.849 1.00 89.50 92 GLN A C 1
ATOM 769 O O . GLN A 1 92 ? -31.155 -4.881 50.948 1.00 89.50 92 GLN A O 1
ATOM 774 N N . LYS A 1 93 ? -30.083 -3.365 49.697 1.00 89.31 93 LYS A N 1
ATOM 775 C CA . LYS A 1 93 ? -29.353 -2.774 50.831 1.00 89.31 93 LYS A CA 1
ATOM 776 C C . LYS A 1 93 ? -30.270 -2.008 51.786 1.00 89.31 93 LYS A C 1
ATOM 778 O O . LYS A 1 93 ? -29.972 -1.966 52.978 1.00 89.31 93 LYS A O 1
ATOM 783 N N . GLN A 1 94 ? -31.328 -1.374 51.282 1.00 89.12 94 GLN A N 1
ATOM 784 C CA . GLN A 1 94 ? -32.334 -0.705 52.110 1.00 89.12 94 GLN A CA 1
ATOM 785 C C . GLN A 1 94 ? -33.167 -1.734 52.880 1.00 89.12 94 GLN A C 1
ATOM 787 O O . GLN A 1 94 ? -33.211 -1.653 54.105 1.00 89.12 94 GLN A O 1
ATOM 792 N N . ASP A 1 95 ? -33.679 -2.762 52.201 1.00 88.12 95 ASP A N 1
ATOM 793 C CA . ASP A 1 95 ? -34.456 -3.844 52.819 1.00 88.12 95 ASP A CA 1
ATOM 794 C C . ASP A 1 95 ? -33.655 -4.562 53.919 1.00 88.12 95 ASP A C 1
ATOM 796 O O . ASP A 1 95 ? -34.165 -4.825 55.008 1.00 88.12 95 ASP A O 1
ATOM 800 N N . LEU A 1 96 ? -32.364 -4.832 53.678 1.00 87.62 96 LEU A N 1
ATOM 801 C CA . LEU A 1 96 ? -31.479 -5.451 54.671 1.00 87.62 96 LEU A CA 1
ATOM 802 C C . LEU A 1 96 ? -31.293 -4.557 55.909 1.00 87.62 96 LEU A C 1
ATOM 804 O O . LEU A 1 96 ? -31.313 -5.045 57.039 1.00 87.62 96 LEU A O 1
ATOM 808 N N . LYS A 1 97 ? -31.120 -3.242 55.714 1.00 86.06 97 LYS A N 1
ATOM 809 C CA . LYS A 1 97 ? -30.989 -2.278 56.819 1.00 86.06 97 LYS A CA 1
ATOM 810 C C . LYS A 1 97 ? -32.271 -2.185 57.642 1.00 86.06 97 LYS A C 1
ATOM 812 O O . LYS A 1 97 ? -32.195 -2.113 58.866 1.00 86.06 97 LYS A O 1
ATOM 817 N N . GLU A 1 98 ? -33.429 -2.194 56.990 1.00 86.12 98 GLU A N 1
ATOM 818 C CA . GLU A 1 98 ? -34.728 -2.178 57.667 1.00 86.12 98 GLU 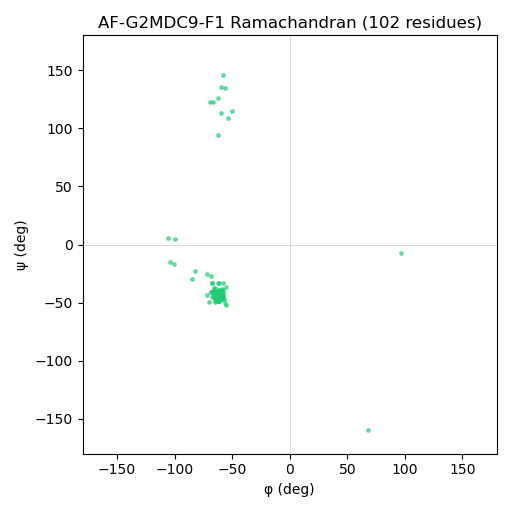A CA 1
ATOM 819 C C . GLU A 1 98 ? -34.969 -3.460 58.467 1.00 86.12 98 GLU A C 1
ATOM 821 O O . GLU A 1 98 ? -35.397 -3.386 59.619 1.00 86.12 98 GLU A O 1
ATOM 826 N N . GLN A 1 99 ? -34.617 -4.626 57.913 1.00 83.25 99 GLN A N 1
ATOM 827 C CA . GLN A 1 99 ? -34.672 -5.892 58.645 1.00 83.25 99 GLN A CA 1
ATOM 828 C C . GLN A 1 99 ? -33.748 -5.874 59.867 1.00 83.25 99 GLN A C 1
ATOM 830 O O . GLN A 1 99 ? -34.203 -6.178 60.965 1.00 83.25 99 GLN A O 1
ATOM 835 N N . MET A 1 100 ? -32.487 -5.449 59.726 1.00 80.00 100 MET A N 1
ATOM 836 C CA . MET A 1 100 ? -31.564 -5.377 60.869 1.00 80.00 100 MET A CA 1
ATOM 837 C C . MET A 1 100 ? -32.032 -4.405 61.959 1.00 80.00 100 MET A C 1
ATOM 839 O O . MET A 1 100 ? -31.830 -4.678 63.136 1.00 80.00 100 MET A O 1
ATOM 843 N N . LYS A 1 101 ? -32.710 -3.309 61.595 1.00 77.81 101 LYS A N 1
ATOM 844 C CA . LYS A 1 101 ? -33.309 -2.377 62.564 1.00 77.81 101 LYS A CA 1
ATOM 845 C C . LYS A 1 101 ? -34.543 -2.955 63.272 1.00 77.81 101 LYS A C 1
ATOM 847 O O . LYS A 1 101 ? -34.864 -2.515 64.365 1.00 77.81 101 LYS A O 1
ATOM 852 N N . LYS A 1 102 ? -35.247 -3.905 62.652 1.00 73.19 102 LYS A N 1
ATOM 853 C CA . LYS A 1 102 ? -36.437 -4.563 63.218 1.00 73.19 102 LYS A CA 1
ATOM 854 C C . LYS A 1 102 ? -36.090 -5.708 64.182 1.00 73.19 102 LYS A C 1
ATOM 856 O O . LYS A 1 102 ? -36.929 -6.070 65.000 1.00 73.19 102 LYS A O 1
ATOM 861 N N . TYR A 1 103 ? -34.889 -6.278 64.063 1.00 63.75 103 TYR A N 1
ATOM 862 C CA . TYR A 1 103 ? -34.376 -7.360 64.918 1.00 63.75 103 TYR A CA 1
ATOM 863 C C . TYR A 1 103 ? -33.316 -6.898 65.939 1.00 63.75 103 TYR A C 1
ATOM 865 O O . TYR A 1 103 ? -32.746 -7.738 66.633 1.00 63.75 103 TYR A O 1
ATOM 873 N N . SER A 1 104 ? -33.053 -5.589 66.024 1.00 53.50 104 SER A N 1
ATOM 874 C CA . SER A 1 104 ? -32.268 -4.939 67.083 1.00 53.50 104 SER A CA 1
ATOM 875 C C . SER A 1 104 ? -33.189 -4.254 68.081 1.00 53.50 104 SER A C 1
ATOM 877 O O . SER A 1 104 ? -32.705 -4.053 69.215 1.00 53.50 104 SER A O 1
#